P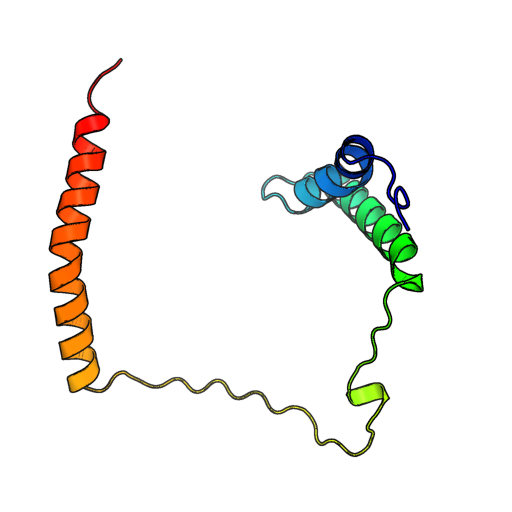rotein AF-A0A7S1HHC4-F1 (afdb_monomer_lite)

Secondary structure (DSSP, 8-state):
-TTTT--HHHHIIIIIHHHHHHTSTT--HHHHHHHHHHHHHHHHHHGGG-----HHHH-TTSPP--------PPPHHHHHHHHHHHHHHHHHHHHHHHHHHHTSS---

pLDDT: mean 82.51, std 15.15, range [31.88, 96.19]

Organism: Hemiselmis andersenii (NCBI:txid464988)

Foldseek 3Di:
DPQLCHDPVSCCVQAVVLLVLLVDPPHDPVSVVSNVVSVVVVCVSCVVVDDDDDPVRVDVPDDDDDDDDDDDDDDPVRVVVVVVVCVVVVVVVVVVVVVVVVVPPDDD

Structure (mmCIF, N/CA/C/O backbone):
data_AF-A0A7S1HHC4-F1
#
_entry.id   AF-A0A7S1HHC4-F1
#
loop_
_atom_site.group_PDB
_atom_site.id
_atom_site.type_symbol
_atom_site.label_atom_id
_atom_site.label_alt_id
_atom_site.label_comp_id
_atom_site.label_asym_id
_atom_site.label_entity_id
_atom_site.label_seq_id
_atom_site.pdbx_PDB_ins_code
_atom_site.Cartn_x
_atom_site.Cartn_y
_atom_site.Cartn_z
_atom_site.occupancy
_atom_site.B_iso_or_equiv
_atom_site.auth_seq_id
_atom_site.auth_comp_id
_atom_site.auth_asym_id
_atom_site.auth_atom_id
_atom_site.pdbx_PDB_model_num
ATOM 1 N N . MET A 1 1 ? 1.345 -19.076 -16.600 1.00 70.50 1 MET A N 1
ATOM 2 C CA . MET A 1 1 ? 2.336 -18.670 -17.619 1.00 70.50 1 MET A CA 1
ATOM 3 C C . MET A 1 1 ? 3.744 -18.801 -17.026 1.00 70.50 1 MET A C 1
ATOM 5 O O . MET A 1 1 ? 4.251 -17.823 -16.483 1.00 70.50 1 MET A O 1
ATOM 9 N N . PRO A 1 2 ? 4.358 -20.000 -17.024 1.00 80.50 2 PRO A N 1
ATOM 10 C CA . PRO A 1 2 ? 5.744 -20.161 -16.572 1.00 80.50 2 PRO A CA 1
ATOM 11 C C . PRO A 1 2 ? 6.701 -19.338 -17.449 1.00 80.50 2 PRO A C 1
ATOM 13 O O . PRO A 1 2 ? 6.537 -19.315 -18.665 1.00 80.50 2 PRO A O 1
ATOM 16 N N . GLY A 1 3 ? 7.668 -18.643 -16.844 1.00 83.19 3 GLY A N 1
ATOM 17 C CA . GLY A 1 3 ? 8.691 -17.876 -17.573 1.00 83.19 3 GLY A CA 1
ATOM 18 C C . GLY A 1 3 ? 8.260 -16.506 -18.115 1.00 83.19 3 GLY A C 1
ATOM 19 O O . GLY A 1 3 ? 9.050 -15.852 -18.786 1.00 83.19 3 GLY A O 1
ATOM 20 N N . PHE A 1 4 ? 7.050 -16.028 -17.810 1.00 87.12 4 PHE A N 1
ATOM 21 C CA . PHE A 1 4 ? 6.534 -14.754 -18.334 1.00 87.12 4 PHE A CA 1
ATOM 22 C C . PHE A 1 4 ? 7.352 -13.515 -17.922 1.00 87.12 4 PHE A C 1
ATOM 24 O O . PHE A 1 4 ? 7.459 -12.567 -18.690 1.00 87.12 4 PHE A O 1
ATOM 31 N N . LEU A 1 5 ? 7.955 -13.537 -16.730 1.00 90.19 5 LEU A N 1
ATOM 32 C CA . LEU A 1 5 ? 8.867 -12.496 -16.232 1.00 90.19 5 LEU A CA 1
ATOM 33 C C . LEU A 1 5 ? 10.347 -12.906 -16.366 1.00 90.19 5 LEU A C 1
ATOM 35 O O . LEU A 1 5 ? 11.223 -12.314 -15.737 1.00 90.19 5 LEU A O 1
ATOM 39 N N . GLY A 1 6 ? 10.627 -13.938 -17.166 1.00 90.44 6 GLY A N 1
ATOM 40 C CA . GLY A 1 6 ? 11.952 -14.528 -17.307 1.00 90.44 6 GLY A CA 1
ATOM 41 C C . GLY A 1 6 ? 12.376 -15.353 -16.090 1.00 90.44 6 GLY A C 1
ATOM 42 O O . GLY A 1 6 ? 11.553 -15.940 -15.383 1.00 90.44 6 GLY A O 1
ATOM 43 N N . THR A 1 7 ? 13.690 -15.428 -15.879 1.00 94.81 7 THR A N 1
ATOM 44 C CA . THR A 1 7 ? 14.296 -16.085 -14.717 1.00 94.81 7 THR A CA 1
ATOM 45 C C . THR A 1 7 ? 14.276 -15.163 -13.501 1.00 94.81 7 THR A C 1
ATOM 47 O O . THR A 1 7 ? 14.207 -13.941 -13.627 1.00 94.81 7 THR A O 1
ATOM 50 N N . GLU A 1 8 ? 14.411 -15.735 -12.306 1.00 92.69 8 GLU A N 1
ATOM 51 C CA . GLU A 1 8 ? 14.530 -14.961 -11.065 1.00 92.69 8 GLU A CA 1
ATOM 52 C C . GLU A 1 8 ? 15.656 -13.916 -11.141 1.00 92.69 8 GLU A C 1
ATOM 54 O O . GLU A 1 8 ? 15.473 -12.765 -10.748 1.00 92.69 8 GLU A O 1
ATOM 59 N N . GLN A 1 9 ? 16.809 -14.291 -11.700 1.00 93.38 9 GLN A N 1
ATOM 60 C CA . GLN A 1 9 ? 17.957 -13.394 -11.832 1.00 93.38 9 GLN A CA 1
ATOM 61 C C . GLN A 1 9 ? 17.647 -12.195 -12.731 1.00 93.38 9 GLN A C 1
ATOM 63 O O . GLN A 1 9 ? 17.999 -11.066 -12.386 1.00 93.38 9 GLN A O 1
ATOM 68 N N . HIS A 1 10 ? 16.959 -12.433 -13.851 1.00 93.12 10 HIS A N 1
ATOM 69 C CA . HIS A 1 10 ? 16.514 -11.379 -14.755 1.00 93.12 10 HIS A CA 1
ATOM 70 C C . HIS A 1 10 ? 15.492 -10.461 -14.077 1.00 93.12 10 HIS A C 1
ATOM 72 O O . HIS A 1 10 ? 15.638 -9.242 -14.091 1.00 93.12 10 HIS A O 1
ATOM 78 N N . PHE A 1 11 ? 14.497 -11.034 -13.400 1.00 94.62 11 PHE A N 1
ATOM 79 C CA . PHE A 1 11 ? 13.505 -10.253 -12.667 1.00 94.62 11 PHE A CA 1
ATOM 80 C C . PHE A 1 11 ? 14.145 -9.399 -11.559 1.00 94.62 11 PHE A C 1
ATOM 82 O O . PHE A 1 11 ? 13.792 -8.232 -11.363 1.00 94.62 11 PHE A O 1
ATOM 89 N N . SER A 1 12 ? 15.119 -9.969 -10.846 1.00 94.00 12 SER A N 1
ATOM 90 C CA . SER A 1 12 ? 15.833 -9.289 -9.770 1.00 94.00 12 SER A CA 1
ATOM 91 C C . SER A 1 12 ? 16.628 -8.087 -10.280 1.00 94.00 12 SER A C 1
ATOM 93 O O . SER A 1 12 ? 16.581 -7.016 -9.671 1.00 94.00 12 SER A O 1
ATOM 95 N N . SER A 1 13 ? 17.339 -8.238 -11.400 1.00 93.12 13 SER A N 1
ATOM 96 C CA . SER A 1 13 ? 18.156 -7.165 -11.971 1.00 93.12 13 SER A CA 1
ATOM 97 C C . SER A 1 13 ? 17.322 -6.068 -12.630 1.00 93.12 13 SER A C 1
ATOM 99 O O . SER A 1 13 ? 17.635 -4.894 -12.441 1.00 93.12 13 SER A O 1
ATOM 101 N N . VAL A 1 14 ? 16.266 -6.436 -13.361 1.00 92.62 14 VAL A N 1
ATOM 102 C CA . VAL A 1 14 ? 15.467 -5.500 -14.167 1.00 92.62 14 VAL A CA 1
ATOM 103 C C . VAL A 1 14 ? 14.409 -4.774 -13.337 1.00 92.62 14 VAL A C 1
ATOM 105 O O . VAL A 1 14 ? 14.201 -3.580 -13.533 1.00 92.62 14 VAL A O 1
ATOM 108 N N . TYR A 1 15 ? 13.763 -5.459 -12.388 1.00 93.81 15 TYR A N 1
ATOM 109 C CA . TYR A 1 15 ? 12.636 -4.897 -11.638 1.00 93.81 15 TYR A CA 1
ATOM 110 C C . TYR A 1 15 ? 12.932 -4.751 -10.146 1.00 93.81 15 TYR A C 1
ATOM 112 O O . TYR A 1 15 ? 12.844 -3.651 -9.604 1.00 93.81 15 TYR A O 1
ATOM 120 N N . SER A 1 16 ? 13.306 -5.834 -9.460 1.00 93.69 16 SER A N 1
ATOM 121 C CA . SER A 1 16 ? 13.376 -5.835 -7.989 1.00 93.69 16 SER A CA 1
ATOM 122 C C . SER A 1 16 ? 14.404 -4.842 -7.433 1.00 93.69 16 SER A C 1
ATOM 124 O O . SER A 1 16 ? 14.058 -3.986 -6.617 1.00 93.69 16 SER A O 1
ATOM 126 N N . LYS A 1 17 ? 15.661 -4.914 -7.889 1.00 93.69 17 LYS A N 1
ATOM 127 C CA . LYS A 1 17 ? 16.749 -4.069 -7.373 1.00 93.69 17 LYS A CA 1
ATOM 128 C C . LYS A 1 17 ? 16.531 -2.577 -7.667 1.00 93.69 17 LYS A C 1
ATOM 130 O O . LYS A 1 17 ? 16.662 -1.800 -6.721 1.00 93.69 17 LYS A O 1
ATOM 135 N N . PRO A 1 18 ? 16.153 -2.148 -8.890 1.00 92.62 18 PRO A N 1
ATOM 136 C CA . PRO A 1 18 ? 15.863 -0.737 -9.161 1.00 92.62 18 PRO A CA 1
ATOM 137 C C . PRO A 1 18 ? 14.690 -0.185 -8.339 1.00 92.62 18 PRO A C 1
ATOM 139 O O . PRO A 1 18 ? 14.775 0.928 -7.824 1.00 92.62 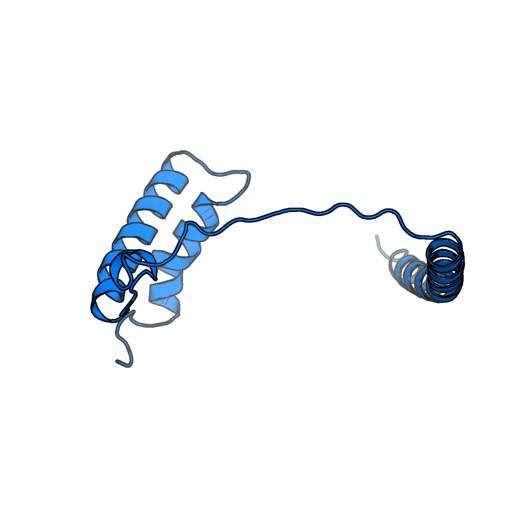18 PRO A O 1
ATOM 142 N N . ILE A 1 19 ? 13.621 -0.970 -8.153 1.00 94.38 19 ILE A N 1
ATOM 143 C CA . ILE A 1 19 ? 12.440 -0.552 -7.376 1.00 94.38 19 ILE A CA 1
ATOM 144 C C . ILE A 1 19 ? 12.757 -0.437 -5.879 1.00 94.38 19 ILE A C 1
ATOM 146 O O . ILE A 1 19 ? 12.231 0.437 -5.193 1.00 94.38 19 ILE A O 1
ATOM 150 N N . LEU A 1 20 ? 13.601 -1.319 -5.342 1.00 93.56 20 LEU A N 1
ATOM 151 C CA . LEU A 1 20 ? 14.028 -1.225 -3.945 1.00 93.56 20 LEU A CA 1
ATOM 152 C C . LEU A 1 20 ? 15.000 -0.062 -3.734 1.00 93.56 20 LEU A C 1
ATOM 154 O O . LEU A 1 20 ? 14.878 0.660 -2.745 1.00 93.56 20 LEU A O 1
ATOM 158 N N . ALA A 1 21 ? 15.922 0.157 -4.675 1.00 90.94 21 ALA A N 1
ATOM 159 C CA . ALA A 1 21 ? 16.859 1.275 -4.627 1.00 90.94 21 ALA A CA 1
ATOM 160 C C . ALA A 1 21 ? 16.138 2.633 -4.652 1.00 90.94 21 ALA A C 1
ATOM 162 O O . ALA A 1 21 ? 16.508 3.519 -3.883 1.00 90.94 21 ALA A O 1
ATOM 163 N N . SER A 1 22 ? 15.068 2.774 -5.447 1.00 91.00 22 SER A N 1
ATOM 164 C CA . SER A 1 22 ? 14.279 4.014 -5.506 1.00 91.00 22 SER A CA 1
ATOM 165 C C . SER A 1 22 ? 13.504 4.332 -4.222 1.00 91.00 22 SER A C 1
ATOM 167 O O . SER A 1 22 ? 13.135 5.481 -3.992 1.00 91.00 22 SER A O 1
ATOM 169 N N . ARG A 1 23 ? 13.265 3.333 -3.363 1.00 88.62 23 ARG A N 1
ATOM 170 C CA . ARG A 1 23 ? 12.563 3.480 -2.074 1.00 88.62 23 ARG A CA 1
ATOM 171 C C . ARG A 1 23 ? 13.508 3.627 -0.879 1.00 88.62 23 ARG A C 1
ATOM 173 O O . ARG A 1 23 ? 13.045 3.769 0.251 1.00 88.62 23 ARG A O 1
ATOM 180 N N . GLY A 1 24 ? 14.819 3.550 -1.104 1.00 88.38 24 GLY A N 1
ATOM 181 C CA . GLY A 1 24 ? 15.823 3.653 -0.051 1.00 88.38 24 GLY A CA 1
ATOM 182 C C . GLY A 1 24 ? 15.987 5.081 0.477 1.00 88.38 24 GLY A C 1
ATOM 183 O O . GLY A 1 24 ? 15.871 6.053 -0.263 1.00 88.38 24 GLY A O 1
ATOM 184 N N . ALA A 1 25 ? 16.352 5.215 1.755 1.00 81.06 25 ALA A N 1
ATOM 185 C CA . ALA A 1 25 ? 16.557 6.516 2.408 1.00 81.06 25 ALA A CA 1
ATOM 186 C C . ALA A 1 25 ? 17.691 7.372 1.796 1.00 81.06 25 ALA A C 1
ATOM 188 O O . ALA A 1 25 ? 17.752 8.571 2.040 1.00 81.06 25 ALA A O 1
ATOM 189 N N . LYS A 1 26 ? 18.596 6.767 1.010 1.00 83.12 26 LYS A N 1
ATOM 190 C CA . LYS A 1 26 ? 19.720 7.430 0.318 1.00 83.12 26 LYS A CA 1
ATOM 191 C C . LYS A 1 26 ? 19.567 7.373 -1.212 1.00 83.12 26 LYS A C 1
ATOM 193 O O . LYS A 1 26 ? 20.538 7.114 -1.918 1.00 83.12 26 LYS A O 1
ATOM 198 N N . CYS A 1 27 ? 18.344 7.531 -1.714 1.00 87.69 27 CYS A N 1
ATOM 199 C CA . CYS A 1 27 ? 18.046 7.465 -3.144 1.00 87.69 27 CYS A CA 1
ATOM 200 C C . CYS A 1 27 ? 18.632 8.667 -3.903 1.00 87.69 27 CYS A C 1
ATOM 202 O O . CYS A 1 27 ? 18.438 9.817 -3.507 1.00 87.69 27 CYS A O 1
ATOM 204 N N . THR A 1 28 ? 19.302 8.410 -5.027 1.00 91.00 28 THR A N 1
ATOM 205 C CA . THR A 1 28 ? 19.695 9.462 -5.980 1.00 91.00 28 THR A CA 1
ATOM 206 C C . THR A 1 28 ? 18.554 9.755 -6.967 1.00 91.00 28 THR A C 1
ATOM 208 O O . THR A 1 28 ? 17.710 8.883 -7.192 1.00 91.00 28 THR A O 1
ATOM 211 N N . PRO A 1 29 ? 18.501 10.941 -7.604 1.00 90.44 29 PRO A N 1
ATOM 212 C CA . PRO A 1 29 ? 17.466 11.243 -8.601 1.00 90.44 29 PRO A CA 1
ATOM 213 C C . PRO A 1 29 ? 17.457 10.241 -9.769 1.00 90.44 29 PRO A C 1
ATOM 215 O O . PRO A 1 29 ? 16.393 9.809 -10.199 1.00 90.44 29 PRO A O 1
ATOM 218 N N . ALA A 1 30 ? 18.634 9.781 -10.206 1.00 90.50 30 ALA A N 1
ATOM 219 C CA . ALA A 1 30 ? 18.756 8.762 -11.250 1.00 90.50 30 ALA A CA 1
ATOM 220 C C . ALA A 1 30 ? 18.180 7.396 -10.822 1.00 90.50 30 ALA A C 1
ATOM 222 O O . ALA A 1 30 ? 17.562 6.697 -11.622 1.00 90.50 30 ALA A O 1
ATOM 223 N N . GLN A 1 31 ? 18.352 7.007 -9.554 1.00 90.94 31 GLN A N 1
ATOM 224 C CA . GLN A 1 31 ? 17.772 5.768 -9.021 1.00 90.94 31 GLN A CA 1
ATOM 225 C C . GLN A 1 31 ? 16.250 5.863 -8.868 1.00 90.94 31 GLN A C 1
ATOM 227 O O . GLN A 1 31 ? 15.558 4.870 -9.093 1.00 90.94 31 GLN A O 1
ATOM 232 N N . ALA A 1 32 ? 15.727 7.043 -8.529 1.00 91.62 32 ALA A N 1
ATOM 233 C CA . ALA A 1 32 ? 14.290 7.279 -8.443 1.00 91.62 32 ALA A CA 1
ATOM 234 C C . ALA A 1 32 ? 13.611 7.097 -9.808 1.00 91.62 32 ALA A C 1
ATOM 236 O O . ALA A 1 32 ? 12.630 6.358 -9.914 1.00 91.62 32 ALA A O 1
ATOM 237 N N . GLU A 1 33 ? 14.174 7.706 -10.853 1.00 94.12 33 GLU A N 1
ATOM 238 C CA . GLU A 1 33 ? 13.676 7.588 -12.226 1.00 94.12 33 GLU A CA 1
ATOM 239 C C . GLU A 1 33 ? 13.766 6.145 -12.741 1.00 94.12 33 GLU A C 1
ATOM 241 O O . GLU A 1 33 ? 12.769 5.590 -13.208 1.00 94.12 33 GLU A O 1
ATOM 246 N N . ALA A 1 34 ? 14.921 5.490 -12.571 1.00 92.31 34 ALA A N 1
ATOM 247 C CA . ALA A 1 34 ? 15.105 4.098 -12.979 1.00 92.31 34 ALA A CA 1
ATOM 248 C C . ALA A 1 34 ? 14.105 3.150 -12.290 1.00 92.31 34 ALA A C 1
ATOM 250 O O . ALA A 1 34 ? 13.550 2.253 -12.928 1.00 92.31 34 ALA A O 1
ATOM 251 N N . GLY A 1 35 ? 13.832 3.358 -10.998 1.00 94.00 35 GLY A N 1
ATOM 252 C CA . GLY A 1 35 ? 12.837 2.575 -10.269 1.00 94.00 35 GLY A CA 1
ATOM 253 C C . GLY A 1 35 ? 11.399 2.852 -10.715 1.00 94.00 35 GLY A C 1
ATOM 254 O O . GLY A 1 35 ? 10.600 1.917 -10.764 1.00 94.00 35 GLY A O 1
ATOM 255 N N . ALA A 1 36 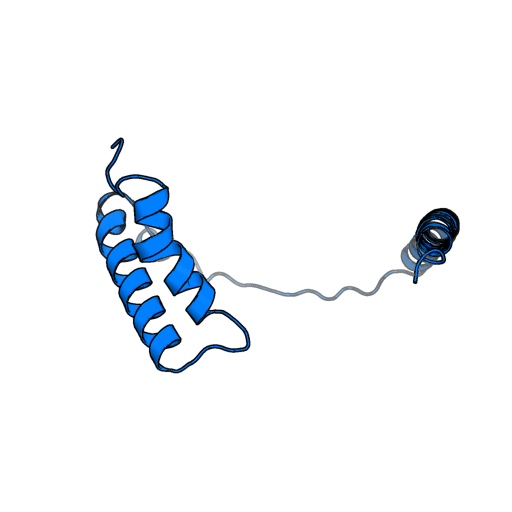? 11.063 4.098 -11.066 1.00 94.75 36 ALA A N 1
ATOM 256 C CA . ALA A 1 36 ? 9.743 4.452 -11.592 1.00 94.75 36 ALA A CA 1
ATOM 257 C C . ALA A 1 36 ? 9.482 3.793 -12.956 1.00 94.75 36 ALA A C 1
ATOM 259 O O . ALA A 1 36 ? 8.440 3.161 -13.139 1.00 94.75 36 ALA A O 1
ATOM 260 N N . LEU A 1 37 ? 10.459 3.851 -13.867 1.00 95.62 37 LEU A N 1
ATOM 261 C CA . LEU A 1 37 ? 10.383 3.204 -15.181 1.00 95.62 37 LEU A CA 1
ATOM 262 C C . LEU A 1 37 ? 10.266 1.679 -15.064 1.00 95.62 37 LEU A C 1
ATOM 264 O O . LEU A 1 37 ? 9.418 1.068 -15.718 1.00 95.62 37 LEU A O 1
ATOM 268 N N . ALA A 1 38 ? 11.071 1.059 -14.195 1.00 95.00 38 ALA A N 1
ATOM 269 C CA . ALA A 1 38 ? 10.998 -0.379 -13.945 1.00 95.00 38 ALA A CA 1
ATOM 270 C C . ALA A 1 38 ? 9.628 -0.792 -13.377 1.00 95.00 38 ALA A C 1
ATOM 272 O O . ALA A 1 38 ? 9.050 -1.795 -13.803 1.00 95.00 38 ALA A O 1
ATOM 273 N N . LEU A 1 39 ? 9.076 -0.008 -12.445 1.00 95.62 39 LEU A N 1
ATOM 274 C CA . LEU A 1 39 ? 7.764 -0.270 -11.853 1.00 95.62 39 LEU A CA 1
ATOM 275 C C . LEU A 1 39 ? 6.635 -0.144 -12.879 1.00 95.62 39 LEU A C 1
ATOM 277 O O . LEU A 1 39 ? 5.746 -0.996 -12.916 1.00 95.62 39 LEU A O 1
ATOM 281 N N . GLU A 1 40 ? 6.675 0.884 -13.726 1.00 96.19 40 GLU A N 1
ATOM 282 C CA . GLU A 1 40 ? 5.685 1.074 -14.783 1.00 96.19 40 GLU A CA 1
ATOM 283 C C . GLU A 1 40 ? 5.733 -0.062 -15.814 1.00 96.19 40 GLU A C 1
ATOM 285 O O . GLU A 1 40 ? 4.689 -0.618 -16.171 1.00 96.19 40 GLU A O 1
ATOM 290 N N . ALA A 1 41 ? 6.934 -0.446 -16.254 1.00 94.50 41 ALA A N 1
ATOM 291 C CA . ALA A 1 41 ? 7.127 -1.547 -17.192 1.00 94.50 41 ALA A CA 1
ATOM 292 C C . ALA A 1 41 ? 6.573 -2.867 -16.633 1.00 94.50 41 ALA A C 1
ATOM 294 O O . ALA A 1 41 ? 5.822 -3.563 -17.322 1.00 94.50 41 ALA A O 1
ATOM 295 N N . LEU A 1 42 ? 6.871 -3.175 -15.365 1.00 94.81 42 LEU A N 1
ATOM 296 C CA . LEU A 1 42 ? 6.338 -4.365 -14.704 1.00 94.81 42 LEU A CA 1
ATOM 297 C C . LEU A 1 42 ? 4.811 -4.320 -14.613 1.00 94.81 42 LEU A C 1
ATOM 299 O O . LEU A 1 42 ? 4.145 -5.304 -14.934 1.00 94.81 42 LEU A O 1
ATOM 303 N N . HIS A 1 43 ? 4.252 -3.179 -14.200 1.00 94.38 43 HIS A N 1
ATOM 304 C CA . HIS A 1 43 ? 2.809 -3.007 -14.054 1.00 94.38 43 HIS A CA 1
ATOM 305 C C . HIS A 1 43 ? 2.077 -3.242 -15.380 1.00 94.38 43 HIS A C 1
ATOM 307 O O . HIS A 1 43 ? 1.130 -4.026 -15.418 1.00 94.38 43 HIS A O 1
ATOM 313 N N . ARG A 1 44 ? 2.545 -2.640 -16.482 1.00 93.81 44 ARG A N 1
ATOM 314 C CA . ARG A 1 44 ? 1.958 -2.839 -17.820 1.00 93.81 44 ARG A CA 1
ATOM 315 C C . ARG A 1 44 ? 1.987 -4.303 -18.256 1.00 93.81 44 ARG A C 1
ATOM 317 O O . ARG A 1 44 ? 1.027 -4.773 -18.858 1.00 93.81 44 ARG A O 1
ATOM 324 N N . GLN A 1 45 ? 3.061 -5.022 -17.937 1.00 92.56 45 GLN A N 1
ATOM 325 C CA . GLN A 1 45 ? 3.219 -6.423 -18.317 1.00 92.56 45 GLN A CA 1
ATOM 326 C C . GLN A 1 45 ? 2.267 -7.355 -17.551 1.00 92.56 45 GLN A C 1
ATOM 328 O O . GLN A 1 45 ? 1.751 -8.311 -18.128 1.00 92.56 45 GLN A O 1
ATOM 333 N N . VAL A 1 46 ? 2.000 -7.086 -16.269 1.00 93.19 46 VAL A N 1
ATOM 334 C CA . VAL A 1 46 ? 1.123 -7.939 -15.443 1.00 93.19 46 VAL A CA 1
ATOM 335 C C . VAL A 1 46 ? -0.358 -7.556 -15.514 1.00 93.19 46 VAL A C 1
ATOM 337 O O . VAL A 1 46 ? -1.213 -8.399 -15.238 1.00 93.19 46 VAL A O 1
ATOM 340 N N . LEU A 1 47 ? -0.671 -6.317 -15.908 1.00 90.81 47 LEU A N 1
ATOM 341 C CA . LEU A 1 47 ? -2.031 -5.768 -15.926 1.00 90.81 47 LEU A CA 1
ATOM 342 C C . LEU A 1 47 ? -3.059 -6.629 -16.692 1.00 90.81 47 LEU A C 1
ATOM 344 O O . LEU A 1 47 ? -4.141 -6.836 -16.144 1.00 90.81 47 LEU A O 1
ATOM 348 N N . PRO A 1 48 ? -2.761 -7.205 -17.878 1.00 90.75 48 PRO A N 1
ATOM 349 C CA . PRO A 1 48 ? -3.728 -8.018 -18.626 1.00 90.75 48 PRO A CA 1
ATOM 350 C C . PRO A 1 48 ? -4.174 -9.295 -17.901 1.00 90.75 48 PRO A C 1
ATOM 352 O O . PRO A 1 48 ? -5.197 -9.878 -18.251 1.00 90.75 48 PRO A O 1
ATOM 355 N N . PHE A 1 49 ? -3.413 -9.739 -16.898 1.00 90.88 49 PHE A N 1
ATOM 356 C CA . PHE A 1 49 ? -3.700 -10.946 -16.119 1.00 90.88 49 PHE A CA 1
ATOM 357 C C . PHE A 1 49 ? -4.352 -10.641 -14.767 1.00 90.88 49 PHE A C 1
ATOM 359 O O . PHE A 1 49 ? -4.762 -11.565 -14.064 1.00 90.88 49 PHE A O 1
ATOM 366 N N . MET A 1 50 ? -4.454 -9.365 -14.386 1.00 87.75 50 MET A N 1
ATOM 367 C CA . MET A 1 50 ? -5.083 -8.941 -13.140 1.00 87.75 50 MET A CA 1
ATOM 368 C C . MET A 1 50 ? -6.505 -8.460 -13.404 1.00 87.75 50 MET A C 1
ATOM 370 O O . MET A 1 50 ? -6.732 -7.323 -13.809 1.00 87.75 50 MET A O 1
ATOM 374 N N . LEU A 1 51 ? -7.490 -9.302 -13.096 1.00 87.94 51 LEU A N 1
ATOM 375 C CA . LEU A 1 51 ? -8.875 -8.852 -13.055 1.00 87.94 51 LEU A CA 1
ATOM 376 C C . LEU A 1 51 ? -9.145 -8.154 -11.716 1.00 87.94 51 LEU A C 1
ATOM 378 O O . LEU A 1 51 ? -9.380 -8.805 -10.699 1.00 87.94 51 LEU A O 1
ATOM 382 N N . ARG A 1 52 ? -9.116 -6.819 -11.715 1.00 89.12 52 ARG A N 1
ATOM 383 C CA . ARG A 1 52 ? -9.443 -5.993 -10.546 1.00 89.12 52 ARG A CA 1
ATOM 384 C C . ARG A 1 52 ? -10.605 -5.061 -10.883 1.00 89.12 52 ARG A C 1
ATOM 386 O O . ARG A 1 52 ? -10.513 -4.291 -11.827 1.00 89.12 52 ARG A O 1
ATOM 393 N N . ARG A 1 53 ? -11.681 -5.128 -10.097 1.00 85.38 53 ARG A N 1
ATOM 394 C CA . ARG A 1 53 ? -12.833 -4.212 -10.157 1.00 85.38 53 ARG A CA 1
ATOM 395 C C . ARG A 1 53 ? -13.024 -3.569 -8.795 1.00 85.38 53 ARG A C 1
ATOM 397 O O . ARG A 1 53 ? -12.856 -4.251 -7.777 1.00 85.38 53 ARG A O 1
ATOM 404 N N . THR A 1 54 ? -13.371 -2.290 -8.752 1.00 79.69 54 THR A N 1
ATOM 405 C CA . THR A 1 54 ? -13.731 -1.650 -7.480 1.00 79.69 54 THR A CA 1
ATOM 406 C C . THR A 1 54 ? -15.225 -1.824 -7.202 1.00 79.69 54 THR A C 1
ATOM 408 O O . THR A 1 54 ? -16.045 -1.877 -8.114 1.00 79.69 54 THR A O 1
ATOM 411 N N . LYS A 1 55 ? -15.617 -1.940 -5.926 1.00 72.81 55 LYS A N 1
ATOM 412 C CA . LYS A 1 55 ? -17.038 -2.092 -5.555 1.00 72.81 55 LYS A CA 1
ATOM 413 C C . LYS A 1 55 ? -17.873 -0.872 -5.976 1.00 72.81 55 LYS A C 1
ATOM 415 O O . LYS A 1 55 ? -19.044 -1.030 -6.286 1.00 72.81 55 LYS A O 1
ATOM 420 N N . THR A 1 56 ? -17.238 0.298 -6.058 1.00 70.19 56 THR A N 1
ATOM 421 C CA . THR A 1 56 ? -17.792 1.554 -6.583 1.00 70.19 56 THR A CA 1
ATOM 422 C C . THR A 1 56 ? -18.068 1.525 -8.088 1.00 70.19 56 THR A C 1
ATOM 424 O O . THR A 1 56 ? -18.998 2.180 -8.533 1.00 70.19 56 THR A O 1
ATOM 427 N N . GLU A 1 57 ? -17.304 0.762 -8.878 1.00 69.69 57 GLU A N 1
ATOM 428 C CA . GLU A 1 57 ? -17.542 0.592 -10.326 1.00 69.69 57 GLU A CA 1
ATOM 429 C C . GLU A 1 57 ? -18.669 -0.407 -10.634 1.00 69.69 57 GLU A C 1
ATOM 431 O O . GLU A 1 57 ? -19.172 -0.440 -11.752 1.00 69.69 57 GLU A O 1
ATOM 436 N N . VAL A 1 58 ? -19.034 -1.257 -9.668 1.00 69.81 58 VAL A N 1
ATOM 437 C CA . VAL A 1 58 ? -19.980 -2.371 -9.867 1.00 69.81 58 VAL A CA 1
ATOM 438 C C . VAL A 1 58 ? -21.327 -2.121 -9.188 1.00 69.81 58 VAL A C 1
ATOM 440 O O . VAL A 1 58 ? -22.341 -2.640 -9.644 1.00 69.81 58 VAL A O 1
ATOM 443 N N . LEU A 1 59 ? -21.359 -1.348 -8.102 1.00 65.56 59 LEU A N 1
ATOM 444 C CA . LEU A 1 59 ? -22.565 -1.085 -7.319 1.00 65.56 59 LEU A CA 1
ATOM 445 C C . LEU A 1 59 ? -22.710 0.424 -7.100 1.00 65.56 59 LEU A C 1
ATOM 447 O O . LEU A 1 59 ? -22.075 0.986 -6.208 1.00 65.56 59 LEU A O 1
ATOM 451 N N . SER A 1 60 ? -23.564 1.057 -7.906 1.00 67.31 60 SER A N 1
ATOM 452 C CA . SER A 1 60 ? -23.948 2.473 -7.786 1.00 67.31 60 SER A CA 1
ATOM 453 C C . SER A 1 60 ? -24.728 2.785 -6.507 1.00 67.31 60 SER A C 1
ATOM 455 O O . SER A 1 60 ? -24.774 3.933 -6.080 1.00 67.31 60 SER A O 1
ATOM 457 N N . ASP A 1 61 ? -25.313 1.760 -5.889 1.00 73.69 61 ASP A N 1
ATOM 458 C CA . ASP A 1 61 ? -26.296 1.915 -4.812 1.00 73.69 61 ASP A CA 1
ATOM 459 C C . ASP A 1 61 ? -25.677 1.751 -3.417 1.00 73.69 61 ASP A C 1
ATOM 461 O O . ASP A 1 61 ? -26.386 1.714 -2.410 1.00 73.69 61 ASP A O 1
ATOM 465 N N . LEU A 1 62 ? -24.348 1.616 -3.332 1.00 73.31 62 LEU A N 1
ATOM 466 C CA . LEU A 1 62 ? -23.675 1.505 -2.046 1.00 73.31 62 LEU A CA 1
ATOM 467 C C . LEU A 1 62 ? -23.366 2.908 -1.499 1.00 73.31 62 LEU A C 1
ATOM 469 O O . LEU A 1 62 ? -22.650 3.664 -2.161 1.00 73.31 62 LEU A O 1
ATOM 473 N N . PRO A 1 63 ? -23.835 3.262 -0.288 1.00 79.75 63 PRO A N 1
ATOM 474 C CA . PRO A 1 63 ? -23.430 4.509 0.348 1.00 79.75 63 PRO A CA 1
ATOM 475 C C . PRO A 1 63 ? -21.900 4.550 0.522 1.00 79.75 63 PRO A C 1
ATOM 477 O O . PRO A 1 63 ? -21.252 3.495 0.590 1.00 79.75 63 PRO A O 1
ATOM 480 N N . PRO A 1 64 ? -21.295 5.750 0.593 1.00 80.81 64 PRO A N 1
ATOM 481 C CA . PRO A 1 64 ? -19.848 5.889 0.709 1.00 80.81 64 PRO A CA 1
ATOM 482 C C . PRO A 1 64 ? -19.324 5.128 1.930 1.00 80.81 64 PRO A C 1
ATOM 484 O O . PRO A 1 64 ? -19.947 5.124 2.992 1.00 80.81 64 PRO A O 1
ATOM 487 N N . LYS A 1 65 ? -18.158 4.484 1.793 1.00 81.81 65 LYS A N 1
ATOM 488 C CA . LYS A 1 65 ? -17.504 3.795 2.912 1.00 81.81 65 LYS A CA 1
ATOM 489 C C . LYS A 1 65 ? -17.170 4.817 4.002 1.00 81.81 65 LYS A C 1
ATOM 491 O O . LYS A 1 65 ? -16.299 5.659 3.803 1.00 81.81 65 LYS A O 1
ATOM 496 N N . ILE A 1 66 ? -17.812 4.697 5.160 1.00 86.44 66 ILE A N 1
ATOM 497 C CA . ILE A 1 66 ? -17.510 5.506 6.342 1.00 86.44 66 ILE A CA 1
ATOM 498 C C . ILE A 1 66 ? -16.436 4.772 7.151 1.00 86.44 66 ILE A C 1
ATOM 500 O O . ILE A 1 66 ? -16.631 3.625 7.550 1.00 86.44 66 ILE A O 1
ATOM 504 N N . ILE A 1 67 ? -15.284 5.412 7.351 1.00 89.38 67 ILE A N 1
ATOM 505 C CA . ILE A 1 67 ? -14.213 4.924 8.227 1.00 89.38 67 ILE A CA 1
ATOM 506 C C . ILE A 1 67 ? -14.246 5.787 9.484 1.00 89.38 67 ILE A C 1
ATOM 508 O O . ILE A 1 67 ? -14.243 7.012 9.383 1.00 89.38 67 ILE A O 1
ATOM 512 N N . GLN A 1 68 ? -14.321 5.147 10.647 1.00 92.38 68 GLN A N 1
ATOM 513 C CA . GLN A 1 68 ? -14.314 5.821 11.940 1.00 92.38 68 GLN A CA 1
ATOM 514 C C . GLN A 1 68 ? -13.227 5.201 12.804 1.00 92.38 68 GLN A C 1
ATOM 516 O O . GLN A 1 68 ? -13.319 4.030 13.174 1.00 92.38 68 GLN A O 1
ATOM 521 N N . ASP A 1 69 ? -12.216 6.000 13.124 1.00 93.31 69 ASP A N 1
ATOM 522 C CA . ASP A 1 69 ? -11.199 5.628 14.095 1.00 93.31 69 ASP A CA 1
ATOM 523 C C . ASP A 1 69 ? -11.716 5.990 15.490 1.00 93.31 69 ASP A C 1
ATOM 525 O O . ASP A 1 69 ? -11.899 7.163 15.823 1.00 93.31 69 ASP A O 1
ATOM 529 N N . LEU A 1 70 ? -12.006 4.968 16.297 1.00 93.94 70 LEU A N 1
ATOM 530 C CA . LEU A 1 70 ? -12.444 5.133 17.678 1.00 93.94 70 LEU A CA 1
ATOM 531 C C . LEU A 1 70 ? -11.269 4.867 18.612 1.00 93.94 70 LEU A C 1
ATOM 533 O O . LEU A 1 70 ? -10.820 3.732 18.765 1.00 93.94 70 LEU A O 1
ATOM 537 N N . TYR A 1 71 ? -10.790 5.927 19.252 1.00 92.00 71 TYR A N 1
ATOM 538 C CA . TYR A 1 71 ? -9.811 5.813 20.322 1.00 92.00 71 TYR A CA 1
ATOM 539 C C . TYR A 1 71 ? -10.539 5.494 21.625 1.00 92.00 71 TYR A C 1
ATOM 541 O O . TYR A 1 71 ? -11.456 6.210 22.029 1.00 92.00 71 TYR A O 1
ATOM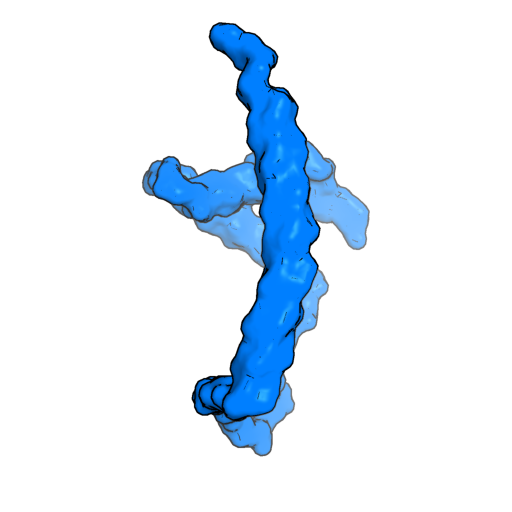 549 N N . CYS A 1 72 ? -10.145 4.401 22.270 1.00 92.50 72 CYS A N 1
ATOM 550 C CA . CYS A 1 72 ? -10.690 3.991 23.556 1.00 92.50 72 CYS A CA 1
ATOM 551 C C . CYS A 1 72 ? -9.560 3.890 24.572 1.00 92.50 72 CYS A C 1
ATOM 553 O O . CYS A 1 72 ? -8.594 3.153 24.361 1.00 92.50 72 CYS A O 1
ATOM 555 N N . ASP A 1 73 ? -9.712 4.600 25.685 1.00 92.75 73 ASP A N 1
ATOM 556 C CA . ASP A 1 73 ? -8.799 4.471 26.809 1.00 92.75 73 ASP A CA 1
ATOM 557 C C . ASP A 1 73 ? -8.979 3.114 27.491 1.00 92.75 73 ASP A C 1
ATOM 559 O O . ASP A 1 73 ? -10.083 2.569 27.597 1.00 92.75 73 ASP A O 1
ATOM 563 N N . LEU A 1 74 ? -7.873 2.563 27.985 1.00 93.44 74 LEU A N 1
ATOM 564 C CA . LEU A 1 74 ? -7.909 1.336 28.764 1.00 93.44 74 LEU A CA 1
ATOM 565 C C . LEU A 1 74 ? -8.626 1.596 30.092 1.00 93.44 74 LEU A C 1
ATOM 567 O O . LEU A 1 74 ? -8.274 2.500 30.851 1.00 93.44 74 LEU A O 1
ATOM 571 N N . SER A 1 75 ? -9.593 0.743 30.419 1.00 94.19 75 SER A N 1
ATOM 572 C CA . SER A 1 75 ? -10.204 0.744 31.746 1.00 94.19 75 SER A CA 1
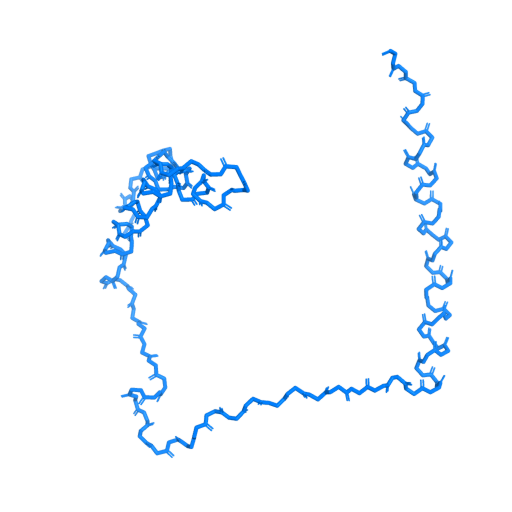ATOM 573 C C . SER A 1 75 ? -9.168 0.429 32.830 1.00 94.19 75 SER A C 1
ATOM 575 O O . SER A 1 75 ? -8.139 -0.209 32.592 1.00 94.19 75 SER A O 1
ATOM 577 N N . GLN A 1 76 ? -9.476 0.801 34.072 1.00 93.12 76 GLN A N 1
ATOM 578 C CA . GLN A 1 76 ? -8.577 0.584 35.210 1.00 93.12 76 GLN A CA 1
ATOM 579 C C . GLN A 1 76 ? -8.210 -0.894 35.421 1.00 93.12 76 GLN A C 1
ATOM 581 O O . GLN A 1 76 ? -7.096 -1.206 35.839 1.00 93.12 76 GLN A O 1
ATOM 586 N N . VAL A 1 77 ? -9.123 -1.821 35.113 1.00 95.31 77 VAL A N 1
ATOM 587 C CA . VAL A 1 77 ? -8.849 -3.266 35.186 1.00 95.31 77 VAL A CA 1
ATOM 588 C C . VAL A 1 77 ? -7.910 -3.695 34.058 1.00 95.31 77 VAL A C 1
ATOM 590 O O . VAL A 1 77 ? -6.946 -4.417 34.310 1.00 95.31 77 VAL A O 1
ATOM 593 N N . GLN A 1 78 ? -8.138 -3.208 32.835 1.00 94.50 78 GLN A N 1
ATOM 594 C CA . GLN A 1 78 ? -7.280 -3.503 31.686 1.00 94.50 78 GLN A CA 1
ATOM 595 C C . GLN A 1 78 ? -5.859 -2.966 31.886 1.00 94.50 78 GLN A C 1
ATOM 597 O O . GLN A 1 78 ? -4.910 -3.703 31.640 1.00 94.50 78 GLN A O 1
ATOM 602 N N . LEU A 1 79 ? -5.695 -1.748 32.414 1.00 93.94 79 LEU A N 1
ATOM 603 C CA . LEU A 1 79 ? -4.377 -1.188 32.746 1.00 93.94 79 LEU A CA 1
ATOM 604 C C . LEU A 1 79 ? -3.630 -2.042 33.772 1.00 93.94 79 LEU A C 1
ATOM 606 O O . LEU A 1 79 ? -2.454 -2.347 33.586 1.00 93.94 79 LEU A O 1
ATOM 610 N N . LYS A 1 80 ? -4.308 -2.467 34.844 1.00 92.44 80 LYS A N 1
ATOM 611 C CA . LYS A 1 80 ? -3.703 -3.315 35.883 1.00 92.44 80 LYS A CA 1
ATOM 612 C C . LYS A 1 80 ? -3.242 -4.657 35.321 1.00 92.44 80 LYS A C 1
ATOM 614 O O . LYS A 1 80 ? -2.117 -5.070 35.593 1.00 92.44 80 LYS A O 1
ATOM 619 N N . LEU A 1 81 ? -4.082 -5.317 34.523 1.00 93.00 81 LEU A N 1
ATOM 620 C CA . LEU A 1 81 ? -3.742 -6.597 33.897 1.00 93.00 81 LEU A CA 1
ATOM 621 C C . LEU A 1 81 ? -2.623 -6.448 32.865 1.00 93.00 81 LEU A C 1
ATOM 623 O O . LEU A 1 81 ? -1.703 -7.262 32.848 1.00 93.00 81 LEU A O 1
ATOM 627 N N . TYR A 1 82 ? -2.666 -5.393 32.054 1.00 91.62 82 TYR A N 1
ATOM 628 C CA . TYR A 1 82 ? -1.634 -5.093 31.067 1.00 91.62 82 TYR A CA 1
ATOM 629 C C . TYR A 1 82 ? -0.278 -4.838 31.736 1.00 91.62 82 TYR A C 1
ATOM 631 O O . TYR A 1 82 ? 0.721 -5.452 31.368 1.00 91.62 82 TYR A O 1
ATOM 639 N N . ASN A 1 83 ? -0.249 -4.022 32.791 1.00 90.56 83 ASN A N 1
ATOM 640 C CA . ASN A 1 83 ? 0.969 -3.745 33.551 1.00 90.56 83 ASN A CA 1
ATOM 641 C C . ASN A 1 83 ? 1.494 -4.992 34.279 1.00 90.56 83 ASN A C 1
ATOM 643 O O . ASN A 1 83 ? 2.700 -5.224 34.294 1.00 90.56 83 ASN A O 1
ATOM 647 N N . ALA A 1 84 ? 0.613 -5.827 34.840 1.00 88.31 84 ALA A N 1
ATOM 648 C CA . ALA A 1 84 ? 1.003 -7.098 35.453 1.00 88.31 84 ALA A CA 1
ATOM 649 C C . ALA A 1 84 ? 1.582 -8.082 34.421 1.00 88.31 84 ALA A C 1
ATOM 651 O O . ALA A 1 84 ? 2.569 -8.768 34.695 1.00 88.31 84 ALA A O 1
ATOM 652 N N . PHE A 1 85 ? 1.002 -8.124 33.219 1.00 89.31 85 PHE A N 1
ATOM 653 C CA . PHE A 1 85 ? 1.500 -8.925 32.105 1.00 89.31 85 PHE A CA 1
ATOM 654 C C . PHE A 1 85 ? 2.873 -8.444 31.629 1.00 89.31 85 PHE A C 1
ATOM 656 O O . PHE A 1 85 ? 3.792 -9.257 31.513 1.00 89.31 85 PHE A O 1
ATOM 663 N N . ILE A 1 86 ? 3.049 -7.132 31.437 1.00 88.75 86 ILE A N 1
ATOM 664 C CA . ILE A 1 86 ? 4.351 -6.546 31.101 1.00 88.75 86 ILE A CA 1
ATOM 665 C C . ILE A 1 86 ? 5.364 -6.840 32.199 1.00 88.75 86 ILE A C 1
ATOM 667 O O . ILE A 1 86 ? 6.459 -7.283 31.885 1.00 88.75 86 ILE A O 1
ATOM 671 N N . ALA A 1 87 ? 5.027 -6.654 33.475 1.00 84.62 87 ALA A N 1
ATOM 672 C CA . ALA A 1 87 ? 5.951 -6.920 34.574 1.00 84.62 87 ALA A CA 1
ATOM 673 C C . ALA A 1 87 ? 6.421 -8.385 34.572 1.00 84.62 87 ALA A C 1
ATOM 675 O O . ALA A 1 87 ? 7.623 -8.648 34.661 1.00 84.62 87 ALA A O 1
ATOM 676 N N . ARG A 1 88 ? 5.489 -9.326 34.375 1.00 82.12 88 ARG A N 1
ATOM 677 C CA . ARG A 1 88 ? 5.761 -10.768 34.301 1.00 82.12 88 ARG A CA 1
ATOM 678 C C . ARG A 1 88 ? 6.590 -11.172 33.083 1.00 82.12 88 ARG A C 1
ATOM 680 O O . ARG A 1 88 ? 7.403 -12.080 33.199 1.00 82.12 88 ARG A O 1
ATOM 687 N N . GLN A 1 89 ? 6.386 -10.546 31.927 1.00 76.19 89 GLN A N 1
ATOM 688 C CA . GLN A 1 89 ? 7.209 -10.822 30.747 1.00 76.19 89 GLN A CA 1
ATOM 689 C C . GLN A 1 89 ? 8.535 -10.071 30.772 1.00 76.19 89 GLN A C 1
ATOM 691 O O . GLN A 1 89 ? 9.524 -10.574 30.256 1.00 76.19 89 GLN A O 1
ATOM 696 N N . SER A 1 90 ? 8.590 -8.897 31.401 1.00 64.62 90 SER A N 1
ATOM 697 C CA . SER A 1 90 ? 9.799 -8.082 31.486 1.00 64.62 90 SER A CA 1
ATOM 698 C C . SER A 1 90 ? 10.906 -8.773 32.272 1.00 64.62 90 SER A C 1
ATOM 700 O O . SER A 1 90 ? 12.066 -8.497 32.012 1.00 64.62 90 SER A O 1
ATOM 702 N N . SER A 1 91 ? 10.590 -9.685 33.197 1.00 61.75 91 SER A N 1
ATOM 703 C CA . SER A 1 91 ? 11.602 -10.521 33.851 1.00 61.75 91 SER A CA 1
ATOM 704 C C . SER A 1 91 ? 12.213 -11.547 32.889 1.00 61.75 91 SER A C 1
ATOM 706 O O . SER A 1 91 ? 13.425 -11.733 32.928 1.00 61.75 91 SER A O 1
ATOM 708 N N . GLY A 1 92 ? 11.416 -12.127 31.982 1.00 62.22 92 GLY A N 1
ATOM 709 C CA . GLY A 1 92 ? 11.893 -12.993 30.893 1.00 62.22 92 GLY A CA 1
ATOM 710 C C . GLY A 1 92 ? 12.653 -12.221 29.806 1.00 62.22 92 GLY A C 1
ATOM 711 O O . GLY A 1 92 ? 13.746 -12.602 29.408 1.00 62.22 92 GLY A O 1
ATOM 712 N N . LEU A 1 93 ? 12.147 -11.051 29.412 1.00 61.34 93 LEU A N 1
ATOM 713 C CA . LEU A 1 93 ? 12.825 -10.151 28.475 1.00 61.34 93 LEU A CA 1
ATOM 714 C C . LEU A 1 93 ? 14.129 -9.605 29.069 1.00 61.34 93 LEU A C 1
ATOM 716 O O . LEU A 1 93 ? 15.111 -9.482 28.352 1.00 61.34 93 LEU A O 1
ATOM 720 N N . LYS A 1 94 ? 14.183 -9.305 30.375 1.00 57.75 94 LYS A N 1
ATOM 721 C CA . LYS A 1 94 ? 15.427 -8.908 31.052 1.00 57.75 94 LYS A CA 1
ATOM 722 C C . LYS A 1 94 ? 16.439 -10.047 31.052 1.00 57.75 94 LYS A C 1
ATOM 724 O O . LYS A 1 94 ? 17.596 -9.773 30.762 1.00 57.75 94 LYS A O 1
ATOM 729 N N . SER A 1 95 ? 16.033 -11.294 31.314 1.00 60.06 95 SER A N 1
ATOM 730 C CA . SER A 1 95 ? 16.950 -12.436 31.207 1.00 60.06 95 SER A CA 1
ATOM 731 C C . SER A 1 95 ? 17.428 -12.670 29.773 1.00 60.06 95 SER A C 1
ATOM 733 O O . SER A 1 95 ? 18.610 -12.936 29.581 1.00 60.06 95 SER A O 1
ATOM 735 N N . ASP A 1 96 ? 16.567 -12.482 28.771 1.00 60.88 96 ASP A N 1
ATOM 736 C CA . ASP A 1 96 ? 16.928 -12.659 27.358 1.00 60.88 96 ASP A CA 1
ATOM 737 C C . ASP A 1 96 ? 17.845 -11.531 26.855 1.00 60.88 96 ASP A C 1
ATOM 739 O O . ASP A 1 96 ? 18.831 -11.785 26.163 1.00 60.88 96 ASP A O 1
ATOM 743 N N . ILE A 1 97 ? 17.592 -10.285 27.272 1.00 61.62 97 ILE A N 1
ATOM 744 C CA . ILE A 1 97 ? 18.449 -9.122 26.986 1.00 61.62 97 ILE A CA 1
ATOM 745 C C . ILE A 1 97 ? 19.804 -9.259 27.700 1.00 61.62 97 ILE A C 1
ATOM 747 O O . ILE A 1 97 ? 20.841 -8.933 27.124 1.00 61.62 97 ILE A O 1
ATOM 751 N N . GLN A 1 98 ? 19.833 -9.775 28.931 1.00 58.75 98 GLN A N 1
ATOM 752 C CA . GLN A 1 98 ? 21.062 -9.949 29.715 1.00 58.75 98 GLN A CA 1
ATOM 753 C C . GLN A 1 98 ? 21.898 -11.149 29.228 1.00 58.75 98 GLN A C 1
ATOM 755 O O . GLN A 1 98 ? 23.127 -11.074 29.217 1.00 58.75 98 GLN A O 1
ATOM 760 N N . ALA A 1 99 ? 21.251 -12.212 28.735 1.00 57.81 99 ALA A N 1
ATOM 761 C CA . ALA A 1 99 ? 21.897 -13.330 28.043 1.00 57.81 99 ALA A CA 1
ATOM 762 C C . ALA A 1 99 ? 22.423 -12.947 26.645 1.00 57.81 99 ALA A C 1
ATOM 764 O O . ALA A 1 99 ? 23.442 -13.480 26.202 1.00 57.81 99 ALA A O 1
ATOM 765 N N . ALA A 1 100 ? 21.764 -12.010 25.955 1.00 54.75 100 ALA A N 1
ATOM 766 C CA . ALA A 1 100 ? 22.267 -11.439 24.706 1.00 54.75 100 ALA A CA 1
ATOM 767 C C . ALA A 1 100 ? 23.458 -10.488 24.942 1.00 54.75 100 ALA A C 1
ATOM 769 O O . ALA A 1 100 ? 24.412 -10.501 24.165 1.00 54.75 100 ALA A O 1
ATOM 770 N N . ALA A 1 101 ? 23.451 -9.715 26.034 1.00 52.59 101 ALA A N 1
ATOM 771 C CA . ALA A 1 101 ? 24.527 -8.781 26.376 1.00 52.59 101 ALA A CA 1
ATOM 772 C C . ALA A 1 101 ? 25.830 -9.477 26.825 1.00 52.59 101 ALA A C 1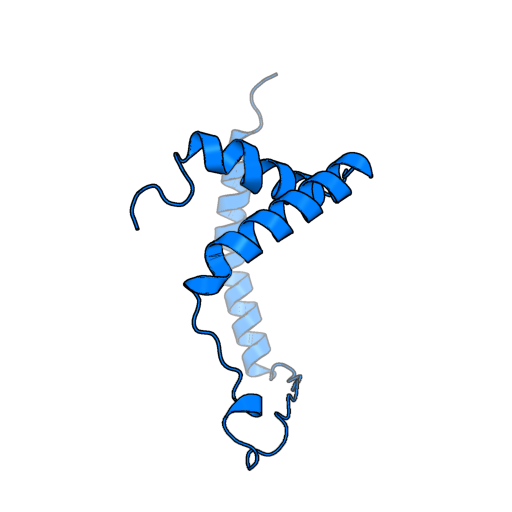
ATOM 774 O O . ALA A 1 101 ? 26.917 -9.002 26.501 1.00 52.59 101 ALA A O 1
ATOM 775 N N . SER A 1 102 ? 25.755 -10.620 27.518 1.00 52.06 102 SER A N 1
ATOM 776 C CA . SER A 1 102 ? 26.946 -11.356 27.982 1.00 52.06 102 SER A CA 1
ATOM 777 C C . SER A 1 102 ? 27.693 -12.115 26.876 1.00 52.06 102 SER A C 1
ATOM 779 O O . SER A 1 102 ? 28.865 -12.438 27.049 1.00 52.06 102 SER A O 1
ATOM 781 N N . LYS A 1 103 ? 27.063 -12.352 25.716 1.00 54.91 103 LYS A N 1
ATOM 782 C CA . LYS A 1 103 ? 27.714 -12.950 24.534 1.00 54.91 103 LYS A CA 1
ATOM 783 C C . LYS A 1 103 ? 28.470 -11.943 23.654 1.00 54.91 103 LYS A C 1
ATOM 785 O O . LYS A 1 103 ? 29.180 -12.372 22.752 1.00 54.91 103 LYS A O 1
ATOM 790 N N . GLY A 1 104 ? 28.328 -10.635 23.894 1.00 49.62 104 GLY A N 1
ATOM 791 C CA . GLY A 1 104 ? 28.942 -9.576 23.077 1.00 49.62 104 GLY A CA 1
ATOM 792 C C . GLY A 1 104 ? 30.264 -9.004 23.605 1.00 49.62 104 GLY A C 1
ATOM 793 O O . GLY A 1 104 ? 30.892 -8.212 22.912 1.00 49.62 104 GLY A O 1
ATOM 794 N N . ALA A 1 105 ? 30.704 -9.379 24.809 1.00 48.44 105 ALA A N 1
ATOM 795 C CA . ALA A 1 105 ? 31.935 -8.871 25.418 1.00 48.44 105 ALA A CA 1
ATOM 796 C C . ALA A 1 105 ? 33.083 -9.887 25.267 1.00 48.44 105 ALA A C 1
ATOM 798 O O . ALA A 1 105 ? 33.500 -10.521 26.232 1.00 48.44 105 ALA A O 1
ATOM 799 N N . GLY A 1 106 ? 33.567 -10.078 24.039 1.00 43.75 106 GLY A N 1
ATOM 800 C CA . GLY A 1 106 ? 34.696 -10.965 23.754 1.00 43.75 106 GLY A CA 1
ATOM 801 C C . GLY A 1 106 ? 35.197 -10.838 22.318 1.00 43.75 106 GLY A C 1
ATOM 802 O O . GLY A 1 106 ? 34.758 -11.582 21.448 1.00 43.75 106 GLY A O 1
ATOM 803 N N . GLY A 1 107 ? 36.147 -9.923 22.110 1.00 36.50 107 GLY A N 1
ATOM 804 C CA . GLY A 1 107 ? 36.869 -9.697 20.852 1.00 36.50 107 GLY A CA 1
ATOM 805 C C . GLY A 1 107 ? 36.392 -8.426 20.151 1.00 36.50 107 GLY A C 1
ATOM 806 O O . GLY A 1 107 ? 35.216 -8.308 19.834 1.00 36.50 107 GLY A O 1
ATOM 807 N N . GLY A 1 108 ? 37.219 -7.423 19.893 1.00 31.88 108 GLY A N 1
ATOM 808 C CA . GLY A 1 108 ? 38.668 -7.261 19.984 1.00 31.88 108 GLY A CA 1
ATOM 809 C C . GLY A 1 108 ? 39.002 -6.018 19.170 1.00 31.88 108 GLY A C 1
ATOM 810 O O . GLY A 1 108 ? 38.338 -5.840 18.124 1.00 31.88 108 GLY A O 1
#

Sequence (108 aa):
MPGFLGTEQHFSSVYSKPILASRGAKCTPAQAEAGALALEALHRQVLPFMLRRTKTEVLSDLPPKIIQDLYCDLSQVQLKLYNAFIARQSSGLKSDIQAAASKGAGGG

Radius of gyration: 25.41 Å; chains: 1; bounding box: 65×31×54 Å

InterPro domains:
  IPR000330 SNF2, N-terminal domain [PF00176] (1-90)
  IPR027417 P-loop containing nucleoside triphosphate hydrolase [G3DSA:3.40.50.300] (63-91)
  IPR038718 SNF2-like, N-terminal domain superfamily [G3DSA:3.40.50.10810] (36-62)
  IPR044972 TATA-binding protein-associated factor Mot1 [PTHR36498] (1-99)